Protein AF-A0A1E8Q0Q5-F1 (afdb_monomer_lite)

Sequence (67 aa):
MGGVPLLVLLLLAALIYRRKGPHPATYQLSEPWTHEPILWASPEPVDHGHGGHGAHLTVGGGASGRW

pLDDT: mean 86.82, std 13.73, range [53.5, 97.88]

Organism: NCBI:txid1552759

InterPro domains:
  IPR060829 Aa3-type cytochrome oxidase subunit CtaJ [NF050118] (2-67)

Foldseek 3Di:
DPVVVVVVVVVVCCVPVVDDDPDDDDDDPVDDDDDDDDDDDDPDDPPPDDDDDDPDPDDDDDDDDDD

Radius of gyration: 25.5 Å; chains: 1; bounding box: 37×38×64 Å

Structure (mmCIF, N/CA/C/O backbone):
data_AF-A0A1E8Q0Q5-F1
#
_entry.id   AF-A0A1E8Q0Q5-F1
#
loop_
_atom_site.group_PDB
_atom_site.id
_atom_site.type_symbol
_atom_site.label_atom_id
_atom_site.label_alt_id
_atom_si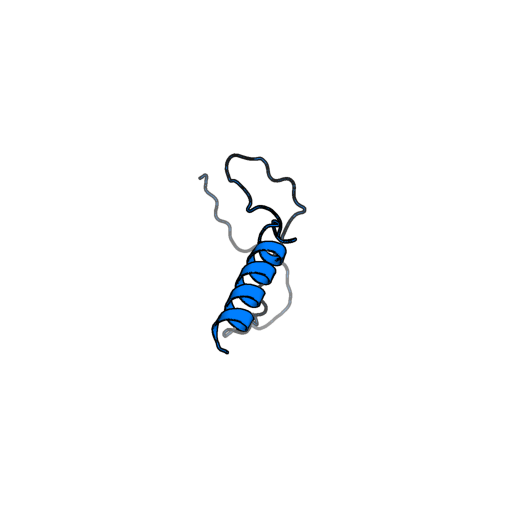te.label_comp_id
_atom_site.label_asym_id
_atom_site.label_entity_id
_atom_site.label_seq_id
_atom_site.pdbx_PDB_ins_code
_atom_site.Cartn_x
_atom_site.Cartn_y
_atom_site.Cartn_z
_atom_site.occupancy
_atom_site.B_iso_or_equiv
_atom_site.auth_seq_id
_atom_site.auth_comp_id
_atom_site.auth_asym_id
_atom_site.auth_atom_id
_atom_site.pdbx_PDB_model_num
ATOM 1 N N . MET A 1 1 ? 24.265 12.963 -36.535 1.00 60.12 1 MET A N 1
ATOM 2 C CA . MET A 1 1 ? 23.785 11.596 -36.223 1.00 60.12 1 MET A CA 1
ATOM 3 C C . MET A 1 1 ? 23.239 11.403 -34.795 1.00 60.12 1 MET A C 1
ATOM 5 O O . MET A 1 1 ? 22.619 10.379 -34.563 1.00 60.12 1 MET A O 1
ATOM 9 N N . GLY A 1 2 ? 23.383 12.347 -33.847 1.00 74.00 2 GLY A N 1
ATOM 10 C CA . GLY A 1 2 ? 22.929 12.148 -32.451 1.00 74.00 2 GLY A CA 1
ATOM 11 C C . GLY A 1 2 ? 21.471 12.519 -32.114 1.00 74.00 2 GLY A C 1
ATOM 12 O O . GLY A 1 2 ? 20.983 12.137 -31.059 1.00 74.00 2 GLY A O 1
ATOM 13 N N . GLY A 1 3 ? 20.758 13.247 -32.982 1.00 85.50 3 GLY A N 1
ATOM 14 C CA . GLY A 1 3 ? 19.401 13.732 -32.674 1.00 85.50 3 GLY A CA 1
ATOM 15 C C . GLY A 1 3 ? 18.294 12.686 -32.845 1.00 85.50 3 GLY A C 1
ATOM 16 O O . GLY A 1 3 ? 17.339 12.669 -32.076 1.00 85.50 3 GLY A O 1
ATOM 17 N N . VAL A 1 4 ? 18.435 11.784 -33.822 1.00 93.25 4 VAL A N 1
ATOM 18 C CA . VAL A 1 4 ? 17.418 10.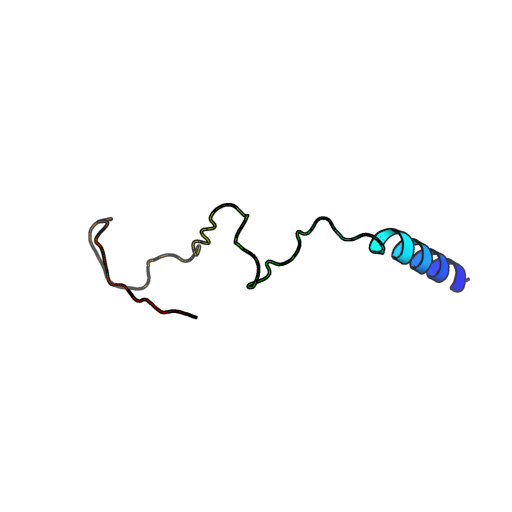760 -34.118 1.00 93.25 4 VAL A CA 1
ATOM 19 C C . VAL A 1 4 ? 17.248 9.768 -32.959 1.00 93.25 4 VAL A C 1
ATOM 21 O O . VAL A 1 4 ? 16.106 9.556 -32.558 1.00 93.25 4 VAL A O 1
ATOM 24 N N . PRO A 1 5 ? 18.319 9.221 -32.342 1.00 95.00 5 PRO A N 1
ATOM 25 C CA . PRO A 1 5 ? 18.165 8.348 -31.176 1.00 95.00 5 PRO A CA 1
ATOM 26 C C . PRO A 1 5 ? 17.438 9.021 -30.004 1.00 95.00 5 PRO A C 1
ATOM 28 O O . PRO A 1 5 ? 16.564 8.410 -29.393 1.00 95.00 5 PRO A O 1
ATOM 31 N N . LEU A 1 6 ? 17.744 10.294 -29.724 1.00 96.00 6 LEU A N 1
ATOM 32 C CA . LEU A 1 6 ? 17.083 11.058 -28.660 1.00 96.00 6 LEU A CA 1
ATOM 33 C C . LEU A 1 6 ? 15.603 11.298 -28.962 1.00 96.00 6 LEU A C 1
ATOM 35 O O . LEU A 1 6 ? 14.762 11.154 -28.078 1.00 96.00 6 LEU A O 1
ATOM 39 N N . LEU A 1 7 ? 15.270 11.619 -30.210 1.00 96.19 7 LEU A N 1
ATOM 40 C CA . LEU A 1 7 ? 13.888 11.850 -30.616 1.00 96.19 7 LEU A CA 1
ATOM 41 C C . LEU A 1 7 ? 13.051 10.567 -30.505 1.00 96.19 7 LEU A C 1
ATOM 43 O O . LEU A 1 7 ? 11.936 10.607 -29.988 1.00 96.19 7 LEU A O 1
ATOM 47 N N . VAL A 1 8 ? 13.607 9.418 -30.901 1.00 96.12 8 VAL A N 1
ATOM 48 C CA . VAL A 1 8 ? 12.946 8.114 -30.726 1.00 96.12 8 VAL A CA 1
ATOM 49 C C . VAL A 1 8 ? 12.767 7.778 -29.245 1.00 96.12 8 VAL A C 1
ATOM 51 O O . VAL A 1 8 ? 11.676 7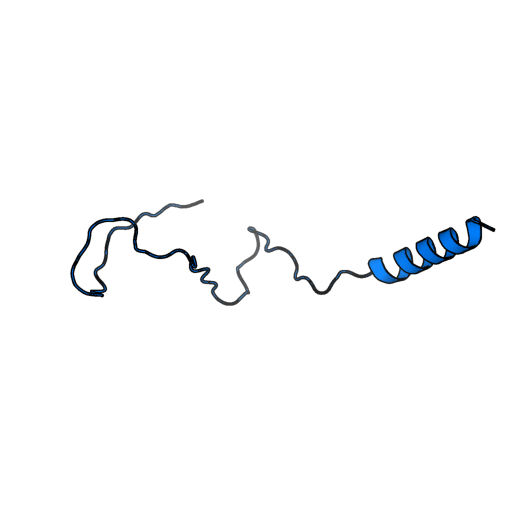.368 -28.853 1.00 96.12 8 VAL A O 1
ATOM 54 N N . LEU A 1 9 ? 13.786 7.997 -28.406 1.00 96.31 9 LEU A N 1
ATOM 55 C CA . LEU A 1 9 ? 13.691 7.765 -26.962 1.00 96.31 9 LEU A CA 1
ATOM 56 C C . LEU A 1 9 ? 12.552 8.576 -26.335 1.00 96.31 9 LEU A C 1
ATOM 58 O O . LEU A 1 9 ? 11.742 8.024 -25.593 1.00 96.31 9 LEU A O 1
ATOM 62 N N . LEU A 1 10 ? 12.472 9.871 -26.650 1.00 96.69 10 LEU A N 1
ATOM 63 C CA . LEU A 1 10 ? 11.443 10.758 -26.108 1.00 96.69 10 LEU A CA 1
ATOM 64 C C . LEU A 1 10 ? 10.039 10.342 -26.556 1.00 96.69 10 LEU A C 1
ATOM 66 O O . LEU A 1 10 ? 9.121 10.319 -25.736 1.00 96.69 10 LEU A O 1
ATOM 70 N N . LEU A 1 11 ? 9.874 9.963 -27.826 1.00 97.00 11 LEU A N 1
ATOM 71 C CA . LEU A 1 11 ? 8.596 9.465 -28.335 1.00 97.00 11 LEU A CA 1
ATOM 72 C C . LEU A 1 11 ? 8.177 8.169 -27.636 1.00 97.00 11 LEU A C 1
ATOM 74 O O . LEU A 1 11 ? 7.036 8.055 -27.191 1.00 97.00 11 LEU A O 1
ATOM 78 N N . LEU A 1 12 ? 9.090 7.208 -27.495 1.00 96.81 12 LEU A N 1
ATOM 79 C CA . LEU A 1 12 ? 8.793 5.948 -26.817 1.00 96.81 12 LEU A CA 1
ATOM 80 C C . LEU A 1 12 ? 8.485 6.165 -25.336 1.00 96.81 12 LEU A C 1
ATOM 82 O O . LEU A 1 12 ? 7.499 5.625 -24.843 1.00 96.81 12 LEU A O 1
ATOM 86 N N . ALA A 1 13 ? 9.261 6.995 -24.640 1.00 96.19 13 ALA A N 1
ATOM 87 C CA . ALA A 1 13 ? 9.006 7.324 -23.243 1.00 96.19 13 ALA A CA 1
ATOM 88 C C . ALA A 1 13 ? 7.626 7.976 -23.067 1.00 96.19 13 ALA A C 1
ATOM 90 O O . ALA A 1 13 ? 6.847 7.550 -22.213 1.00 96.19 13 ALA A O 1
ATOM 91 N N . ALA A 1 14 ? 7.279 8.944 -23.918 1.00 96.31 14 ALA A N 1
ATOM 92 C CA . ALA A 1 14 ? 5.965 9.571 -23.887 1.00 96.31 14 ALA A CA 1
ATOM 93 C C . ALA A 1 14 ? 4.837 8.560 -24.144 1.00 96.31 14 ALA A C 1
ATOM 95 O O . ALA A 1 14 ? 3.809 8.616 -23.480 1.00 96.31 14 ALA A O 1
ATOM 96 N N . LEU A 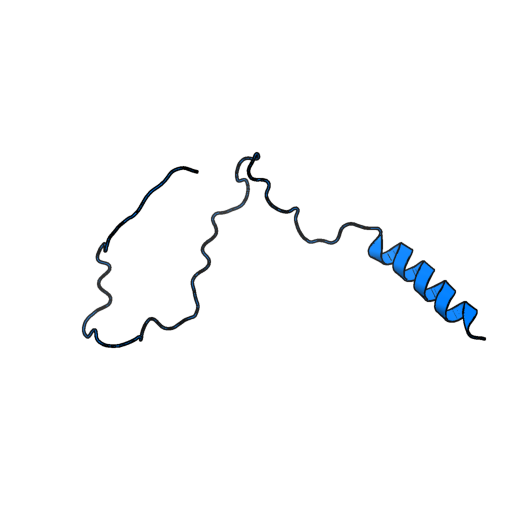1 15 ? 5.007 7.616 -25.072 1.00 95.62 15 LEU A N 1
ATOM 97 C CA . LEU A 1 15 ? 3.979 6.612 -25.365 1.00 95.62 15 LEU A CA 1
ATOM 98 C C . LEU A 1 15 ? 3.841 5.559 -24.255 1.00 95.62 15 LEU A C 1
ATOM 100 O O . LEU A 1 15 ? 2.717 5.182 -23.915 1.00 95.62 15 LEU A O 1
ATOM 104 N N . ILE A 1 16 ? 4.957 5.104 -23.684 1.00 94.75 16 ILE A N 1
ATOM 105 C CA . ILE A 1 16 ? 4.998 4.033 -22.680 1.00 94.75 16 ILE A CA 1
ATOM 106 C C . ILE A 1 16 ? 4.537 4.548 -21.311 1.00 94.75 16 ILE A C 1
ATOM 108 O O . ILE A 1 16 ? 3.675 3.933 -20.684 1.00 94.75 16 ILE A O 1
ATOM 112 N N . TYR A 1 17 ? 5.051 5.694 -20.860 1.00 94.44 17 TYR A N 1
ATOM 113 C CA . TYR A 1 17 ? 4.827 6.191 -19.496 1.00 94.44 17 TYR A CA 1
ATOM 114 C C . TYR A 1 17 ? 3.588 7.086 -19.340 1.00 94.44 17 TYR A C 1
ATOM 116 O O . TYR A 1 17 ? 3.297 7.538 -18.236 1.00 94.44 17 TYR A O 1
ATOM 124 N N . ARG A 1 18 ? 2.811 7.335 -20.406 1.00 92.62 18 ARG A N 1
ATOM 125 C CA . ARG A 1 18 ? 1.575 8.143 -20.313 1.00 92.62 18 ARG A CA 1
ATOM 126 C C . ARG A 1 18 ? 0.466 7.469 -19.508 1.00 92.62 18 ARG A C 1
ATOM 128 O O . ARG A 1 18 ? -0.446 8.140 -19.032 1.00 92.62 18 ARG A O 1
ATOM 135 N N . ARG A 1 19 ? 0.467 6.140 -19.431 1.00 88.69 19 ARG A N 1
ATOM 136 C CA . ARG A 1 19 ? -0.602 5.385 -18.770 1.00 88.69 19 ARG A CA 1
ATOM 137 C C . ARG A 1 19 ? -0.256 5.178 -17.302 1.00 88.69 19 ARG A C 1
ATOM 139 O O . ARG A 1 19 ? 0.895 4.914 -16.968 1.00 88.69 19 ARG A O 1
ATOM 146 N N . LYS A 1 20 ? -1.270 5.247 -16.435 1.00 89.00 20 LYS A N 1
ATOM 147 C CA . LYS A 1 20 ? -1.125 4.817 -15.042 1.00 89.00 20 LYS A CA 1
ATOM 148 C C . LYS A 1 20 ? -0.707 3.343 -15.040 1.00 89.00 20 LYS A C 1
ATOM 150 O O . LYS A 1 20 ? -1.303 2.536 -15.751 1.00 89.00 20 LYS A O 1
ATOM 155 N N . GLY A 1 21 ? 0.339 3.023 -14.282 1.00 89.62 21 GLY A N 1
ATOM 156 C CA . GLY A 1 21 ? 0.808 1.650 -14.130 1.00 89.62 21 GLY A CA 1
ATOM 157 C C . GLY A 1 21 ? -0.222 0.759 -13.422 1.00 89.62 21 GLY A C 1
ATOM 158 O O . GLY A 1 21 ? -1.205 1.262 -12.877 1.00 89.62 21 GLY A O 1
ATOM 159 N N . PRO A 1 22 ? 0.014 -0.561 -13.380 1.00 95.00 22 PRO A N 1
ATOM 160 C CA . PRO A 1 22 ? -0.890 -1.521 -12.744 1.00 95.00 22 PRO A CA 1
ATOM 161 C C . PRO A 1 22 ? -0.924 -1.413 -11.211 1.00 95.00 22 PRO A C 1
ATOM 163 O O . PRO A 1 22 ? -1.711 -2.100 -10.570 1.00 95.00 22 PRO A O 1
ATOM 166 N N . HIS A 1 23 ? -0.063 -0.581 -10.614 1.00 94.69 23 HIS A N 1
ATOM 167 C CA . HIS A 1 23 ? -0.044 -0.381 -9.173 1.00 94.69 23 HIS A CA 1
ATOM 168 C C . HIS A 1 23 ? -1.375 0.236 -8.703 1.00 94.69 23 HIS A C 1
ATOM 170 O O . HIS A 1 23 ? -1.834 1.221 -9.304 1.00 94.69 23 HIS A O 1
ATOM 176 N N . PRO A 1 24 ? -2.004 -0.323 -7.651 1.00 93.38 24 PRO A N 1
ATOM 177 C CA . PRO A 1 24 ? -3.261 0.193 -7.128 1.00 93.38 24 PRO A CA 1
ATOM 178 C C . PRO A 1 24 ? -3.112 1.636 -6.635 1.00 93.38 24 PRO A C 1
ATOM 180 O O . PRO A 1 24 ? -2.013 2.149 -6.429 1.00 93.38 24 PRO A O 1
ATOM 183 N N . ALA A 1 25 ? -4.240 2.328 -6.478 1.00 94.62 25 ALA A N 1
ATOM 184 C CA . ALA A 1 25 ? -4.223 3.633 -5.830 1.00 94.62 25 ALA A CA 1
ATOM 185 C C . ALA A 1 25 ? -3.830 3.485 -4.351 1.00 94.62 25 ALA A C 1
ATOM 187 O O . ALA A 1 25 ? -4.217 2.516 -3.700 1.00 94.62 25 ALA A O 1
ATOM 188 N N . THR A 1 26 ? -3.083 4.459 -3.830 1.00 96.44 26 THR A N 1
ATOM 189 C CA . THR A 1 26 ? -2.796 4.559 -2.397 1.00 96.44 26 THR A CA 1
ATOM 190 C C . THR A 1 26 ? -4.098 4.706 -1.614 1.00 96.44 26 THR A C 1
ATOM 192 O O . THR A 1 26 ? -4.983 5.454 -2.030 1.00 96.44 26 THR A O 1
ATOM 195 N N . TYR A 1 27 ? -4.201 4.008 -0.482 1.00 96.25 27 TYR A N 1
ATOM 196 C CA . TYR A 1 27 ? -5.343 4.128 0.420 1.00 96.25 27 TYR A CA 1
ATOM 197 C C . TYR A 1 27 ? -5.458 5.546 0.992 1.00 96.25 27 TYR A C 1
ATOM 199 O O . TYR A 1 27 ? -4.465 6.117 1.447 1.00 96.25 27 TYR A O 1
ATOM 207 N N . GLN A 1 28 ? -6.677 6.084 0.998 1.00 97.81 28 GLN A N 1
ATOM 208 C CA . GLN A 1 28 ? -6.991 7.396 1.552 1.00 97.81 28 GLN A CA 1
ATOM 209 C C . GLN A 1 28 ? -7.658 7.244 2.918 1.00 97.81 28 GLN A C 1
ATOM 211 O O . GLN A 1 28 ? -8.680 6.580 3.037 1.00 97.81 28 GLN A O 1
ATOM 216 N N . LEU A 1 29 ? -7.122 7.908 3.948 1.00 96.12 29 LEU A N 1
ATOM 217 C CA . LEU A 1 29 ? -7.622 7.789 5.329 1.00 96.12 29 LEU A CA 1
ATOM 218 C C . LEU A 1 29 ? -9.071 8.269 5.515 1.00 96.12 29 LEU A C 1
ATOM 220 O O . LEU A 1 29 ? -9.737 7.845 6.453 1.00 96.12 29 LEU A O 1
ATOM 224 N N . SER A 1 30 ? -9.548 9.163 4.648 1.00 96.88 30 SER A N 1
ATOM 225 C CA . SER A 1 30 ? -10.933 9.648 4.651 1.00 96.88 30 SER A CA 1
ATOM 226 C C . SER A 1 30 ? -11.931 8.653 4.052 1.00 96.88 30 SER A C 1
ATOM 228 O O . SER A 1 30 ? -13.136 8.852 4.187 1.00 96.88 30 SER A O 1
ATOM 230 N N . GLU A 1 31 ? -11.451 7.631 3.342 1.00 97.31 31 GLU A N 1
ATOM 231 C CA . GLU A 1 31 ? -12.274 6.605 2.707 1.00 97.31 31 GLU A CA 1
ATOM 232 C C . GLU A 1 31 ? -12.354 5.353 3.592 1.00 97.31 31 GLU A C 1
ATOM 234 O O . GLU A 1 31 ? -11.432 5.077 4.359 1.00 97.31 31 GLU A O 1
ATOM 239 N N . PRO A 1 32 ? -13.442 4.567 3.516 1.00 97.69 32 PRO A N 1
ATOM 240 C CA . PRO A 1 32 ? -13.522 3.301 4.233 1.00 97.69 32 PRO A CA 1
ATOM 241 C C . PRO A 1 32 ? -12.547 2.263 3.656 1.00 97.69 32 PRO A C 1
ATOM 243 O O . PRO A 1 32 ? -12.284 2.224 2.453 1.00 97.69 32 PRO A O 1
ATOM 246 N N . TRP A 1 33 ? -12.059 1.361 4.510 1.00 96.88 33 TRP A N 1
ATOM 247 C CA . TRP A 1 33 ? -11.224 0.237 4.089 1.00 96.88 33 TRP A CA 1
ATOM 248 C C . TRP A 1 33 ? -12.037 -0.780 3.275 1.00 96.88 33 TRP A C 1
ATOM 250 O O . TRP A 1 33 ? -12.993 -1.367 3.780 1.00 96.88 33 TRP A O 1
ATOM 260 N N . THR A 1 34 ? -11.651 -0.994 2.015 1.00 97.19 34 THR A N 1
ATOM 261 C CA . THR A 1 34 ? -12.348 -1.889 1.066 1.00 97.19 34 THR A CA 1
ATOM 262 C C . THR A 1 34 ? -11.541 -3.126 0.676 1.00 97.19 34 THR A C 1
ATOM 264 O O . THR A 1 34 ? -12.050 -3.996 -0.027 1.00 97.19 34 THR A O 1
ATOM 267 N N . HIS A 1 35 ? -10.288 -3.217 1.117 1.00 96.56 35 HIS A N 1
ATOM 268 C CA . HIS A 1 35 ? -9.405 -4.337 0.814 1.00 96.56 35 HIS A CA 1
ATOM 269 C C . HIS A 1 35 ? -9.577 -5.472 1.839 1.00 96.56 35 HIS A C 1
ATOM 271 O O . HIS A 1 35 ? -10.117 -5.287 2.929 1.00 96.56 35 HIS A O 1
ATOM 277 N N . GLU A 1 36 ? -9.093 -6.666 1.514 1.00 97.88 36 GLU A N 1
ATOM 278 C CA . GLU A 1 36 ? -9.040 -7.782 2.462 1.00 97.88 36 GLU A CA 1
ATOM 279 C C . GLU A 1 36 ? -8.124 -7.469 3.666 1.00 97.88 36 GLU A C 1
ATOM 281 O O . GLU A 1 36 ? -7.215 -6.637 3.536 1.00 97.88 36 GLU A O 1
ATOM 286 N N . PRO A 1 37 ? -8.338 -8.104 4.838 1.00 97.31 37 PRO A N 1
ATOM 287 C CA . PRO A 1 37 ? -7.468 -7.948 6.002 1.00 97.31 37 PRO A CA 1
ATOM 288 C C . PRO A 1 37 ? -6.009 -8.294 5.689 1.00 97.31 37 PRO A C 1
ATOM 290 O O . PRO A 1 37 ? -5.726 -9.268 4.996 1.00 97.31 37 PRO A O 1
ATOM 293 N N . ILE A 1 38 ? -5.077 -7.514 6.240 1.00 96.44 38 ILE A N 1
ATOM 294 C CA . ILE A 1 38 ? -3.642 -7.672 5.992 1.00 96.44 38 ILE A CA 1
ATOM 295 C C . ILE A 1 38 ? -2.914 -7.939 7.312 1.00 96.44 38 ILE A C 1
ATO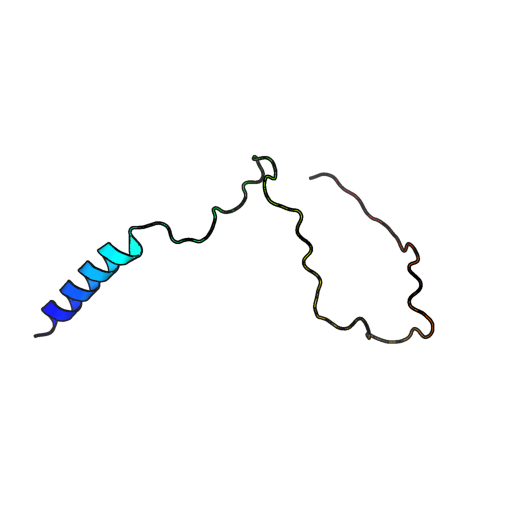M 297 O O . ILE A 1 38 ? -3.061 -7.183 8.270 1.00 96.44 38 ILE A O 1
ATOM 301 N N . LEU A 1 39 ? -2.091 -8.990 7.336 1.00 96.00 39 LEU A N 1
ATOM 302 C CA . LEU A 1 39 ? -1.140 -9.286 8.407 1.00 96.00 39 LEU A CA 1
ATOM 303 C C . LEU A 1 39 ? 0.272 -9.345 7.815 1.00 96.00 39 LEU A C 1
ATOM 305 O O . LEU A 1 39 ? 0.583 -10.237 7.029 1.00 96.00 39 LEU A O 1
ATOM 309 N N . TRP A 1 40 ? 1.135 -8.414 8.214 1.00 95.00 40 TRP A N 1
ATOM 310 C CA . TRP A 1 40 ? 2.553 -8.428 7.855 1.00 95.00 40 TRP A CA 1
ATOM 311 C C . TRP A 1 40 ? 3.374 -8.936 9.036 1.00 95.00 40 TRP A C 1
ATOM 313 O O . TRP A 1 40 ? 3.786 -8.166 9.901 1.00 95.00 40 TRP A O 1
ATOM 323 N N . ALA A 1 41 ? 3.570 -10.253 9.094 1.00 91.81 41 ALA A N 1
ATOM 324 C CA . ALA A 1 41 ? 4.426 -10.868 10.101 1.00 91.81 41 ALA A CA 1
ATOM 325 C C . ALA A 1 41 ? 5.904 -10.573 9.800 1.00 91.81 41 ALA A C 1
ATOM 327 O O . ALA A 1 41 ? 6.343 -10.678 8.653 1.00 91.81 41 ALA A O 1
ATOM 328 N N . SER A 1 42 ? 6.672 -10.222 10.835 1.00 88.56 42 SER A N 1
ATOM 329 C CA . SER A 1 42 ? 8.127 -10.104 10.709 1.00 88.56 42 SER A CA 1
ATOM 330 C C . SER A 1 42 ? 8.745 -11.489 10.470 1.00 88.56 42 SER A C 1
ATOM 332 O O . SER A 1 42 ? 8.333 -12.444 11.131 1.00 88.56 42 SER A O 1
ATOM 334 N N . PRO A 1 43 ? 9.734 -11.622 9.566 1.00 87.75 43 PRO A N 1
ATOM 335 C CA . PRO A 1 43 ? 10.488 -12.863 9.395 1.00 87.75 43 PRO A CA 1
ATOM 336 C C . PRO A 1 43 ? 11.566 -13.065 10.475 1.00 87.75 43 PRO A C 1
ATOM 338 O O . PRO A 1 43 ? 12.246 -14.088 10.474 1.00 87.75 43 PRO A O 1
ATOM 341 N N . GLU A 1 44 ? 11.775 -12.080 11.350 1.00 85.69 44 GLU A N 1
ATOM 342 C CA . GLU A 1 44 ? 12.795 -12.118 12.394 1.00 85.69 44 GLU A CA 1
ATOM 343 C C . GLU A 1 44 ? 12.527 -13.243 13.412 1.00 85.69 44 GLU A C 1
ATOM 345 O O . GLU A 1 44 ? 11.385 -13.413 13.855 1.00 85.69 44 GLU A O 1
ATOM 350 N N . PRO A 1 45 ? 13.554 -14.025 13.801 1.00 76.12 45 PRO A N 1
ATOM 351 C CA . PRO A 1 45 ? 13.380 -15.074 14.790 1.00 76.12 45 PRO A CA 1
ATOM 352 C C . PRO A 1 45 ? 13.073 -14.482 16.169 1.00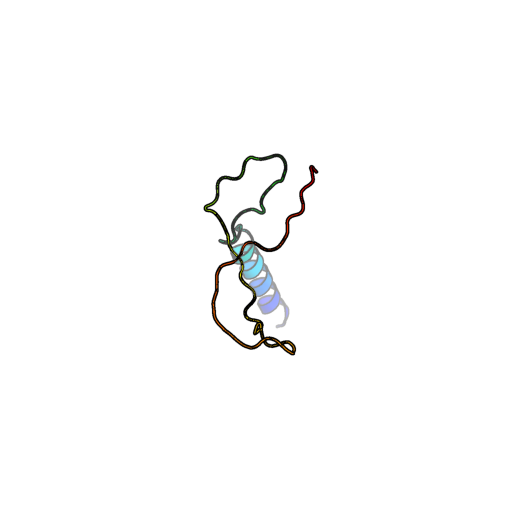 76.12 45 PRO A C 1
ATOM 354 O O . PRO A 1 45 ? 13.664 -13.497 16.605 1.00 76.12 45 PRO A O 1
ATOM 357 N N . VAL A 1 46 ? 12.190 -15.159 16.901 1.00 70.06 46 VAL A N 1
ATOM 358 C CA . VAL A 1 46 ? 11.815 -14.816 18.285 1.00 70.06 46 VAL A CA 1
ATOM 359 C C . VAL A 1 46 ? 12.990 -14.990 19.266 1.00 70.06 46 VAL A C 1
ATOM 361 O O . VAL A 1 46 ? 12.918 -14.538 20.404 1.00 70.06 46 VAL A O 1
ATOM 364 N N . ASP A 1 47 ? 14.085 -15.626 18.837 1.00 63.75 47 ASP A N 1
ATOM 365 C CA . ASP A 1 47 ? 15.192 -16.057 19.692 1.00 63.75 47 ASP A CA 1
ATOM 366 C C . ASP A 1 47 ? 16.157 -14.910 20.036 1.00 63.75 47 ASP A C 1
ATOM 368 O O . ASP A 1 47 ? 17.304 -14.848 19.599 1.00 63.75 47 ASP A O 1
ATOM 372 N N . HIS A 1 48 ? 15.660 -13.973 20.837 1.00 60.47 48 HIS A N 1
ATOM 373 C CA . HIS A 1 48 ? 16.448 -12.959 21.522 1.00 60.47 48 HIS A CA 1
ATOM 374 C C . HIS A 1 48 ? 16.464 -13.265 23.026 1.00 60.47 48 HIS A C 1
ATOM 376 O O . HIS A 1 48 ? 15.863 -12.550 23.816 1.00 60.47 48 HIS A O 1
ATOM 382 N N . GLY A 1 49 ? 17.165 -14.335 23.420 1.00 55.41 49 GLY A N 1
ATOM 383 C CA . GLY A 1 49 ? 17.695 -14.514 24.780 1.00 55.41 49 GLY A CA 1
ATOM 384 C C . GLY A 1 49 ? 16.691 -14.847 25.901 1.00 55.41 49 GLY A C 1
ATOM 385 O O . GLY A 1 49 ? 15.930 -14.006 26.358 1.00 55.41 49 GLY A O 1
ATOM 386 N N . HIS A 1 50 ? 16.837 -16.063 26.443 1.00 57.62 50 HIS A N 1
ATOM 387 C CA . HIS A 1 50 ? 16.265 -16.595 27.696 1.00 57.62 50 HIS A CA 1
ATOM 388 C C . HIS A 1 50 ? 14.742 -16.833 27.755 1.00 57.62 50 HIS A C 1
ATOM 390 O O . HIS A 1 50 ? 13.984 -16.023 28.278 1.00 57.62 50 HIS A O 1
ATOM 396 N N . GLY A 1 51 ? 14.308 -18.046 27.386 1.00 53.50 51 GLY A N 1
ATOM 397 C CA . GLY A 1 51 ? 12.966 -18.536 27.721 1.00 53.50 51 GLY A CA 1
ATOM 398 C C . GLY A 1 51 ? 12.713 -19.976 27.278 1.00 53.50 51 GLY A C 1
ATOM 399 O O . GLY A 1 51 ? 12.170 -20.209 26.206 1.00 53.50 51 GLY A O 1
ATOM 400 N N . GLY A 1 52 ? 13.116 -20.954 28.091 1.00 57.50 52 GLY A N 1
ATOM 401 C CA . GLY A 1 52 ? 12.719 -22.348 27.899 1.00 57.50 52 GLY A CA 1
ATOM 402 C C . GLY A 1 52 ? 11.217 -22.574 28.123 1.00 57.50 52 GLY A C 1
ATOM 403 O O . GLY A 1 52 ? 10.591 -21.877 28.915 1.00 57.50 52 GLY A O 1
ATOM 404 N N . HIS A 1 53 ? 10.716 -23.632 27.473 1.00 58.59 53 HIS A N 1
ATOM 405 C CA . HIS A 1 53 ? 9.407 -24.293 27.615 1.00 58.59 53 HIS A CA 1
ATOM 406 C C . HIS A 1 53 ? 8.199 -23.721 26.846 1.00 58.59 53 HIS A C 1
ATOM 408 O O . HIS A 1 53 ? 7.480 -22.863 27.334 1.00 58.59 53 HIS A O 1
ATOM 414 N N . GLY A 1 54 ? 7.879 -24.388 25.727 1.00 55.56 54 GLY A N 1
ATOM 415 C CA . GLY A 1 54 ? 6.505 -24.610 25.259 1.00 55.56 54 GLY A CA 1
ATOM 416 C C . GLY A 1 54 ? 5.858 -23.456 24.495 1.00 55.56 54 GLY A C 1
ATOM 417 O O . GLY A 1 54 ? 5.713 -22.353 25.003 1.00 55.56 54 GLY A O 1
ATOM 418 N N . ALA A 1 55 ? 5.373 -23.747 23.284 1.00 62.34 55 ALA A N 1
ATOM 419 C CA . ALA A 1 55 ? 4.501 -22.874 22.498 1.00 62.34 55 ALA A CA 1
ATOM 420 C C . ALA A 1 55 ? 3.110 -22.745 23.154 1.00 62.34 55 ALA A C 1
ATOM 422 O O . ALA A 1 55 ? 2.103 -23.206 22.619 1.00 62.34 55 ALA A O 1
ATOM 423 N N . HIS A 1 56 ? 3.047 -22.182 24.358 1.00 65.25 56 HIS A N 1
ATOM 424 C CA . HIS A 1 56 ? 1.788 -21.900 25.020 1.00 65.25 56 HIS A CA 1
ATOM 425 C C . HIS A 1 56 ? 1.256 -20.565 24.494 1.00 65.25 56 HIS A C 1
ATOM 427 O O . HIS A 1 56 ? 1.882 -19.523 24.673 1.00 65.25 56 HIS A O 1
ATOM 433 N N . LEU A 1 57 ? 0.088 -20.588 23.848 1.00 74.75 57 LEU A N 1
ATOM 434 C CA . LEU A 1 57 ? -0.634 -19.378 23.459 1.00 74.75 57 LEU A CA 1
ATOM 435 C C . LEU A 1 57 ? -1.274 -18.767 24.712 1.00 74.75 57 LEU A C 1
ATOM 437 O O . LEU A 1 57 ? -2.446 -18.996 25.007 1.00 74.75 57 LEU A O 1
ATOM 441 N N . THR A 1 58 ? -0.485 -18.050 25.506 1.00 83.62 58 THR A N 1
ATOM 442 C CA . THR A 1 58 ? -0.997 -17.196 26.582 1.00 83.62 58 THR A CA 1
ATOM 443 C C . THR A 1 58 ? -1.281 -15.791 26.059 1.00 83.62 58 THR A C 1
ATOM 445 O O . THR A 1 58 ? -0.612 -15.288 25.158 1.00 83.62 58 THR A O 1
ATOM 448 N N . VAL A 1 59 ? -2.281 -15.130 26.642 1.00 85.38 59 VAL A N 1
ATOM 449 C CA . VAL A 1 59 ? -2.489 -13.694 26.430 1.00 85.38 59 VAL A CA 1
ATOM 450 C C . VAL A 1 59 ? -1.425 -12.937 27.229 1.00 85.38 59 VAL A C 1
ATOM 452 O O . VAL A 1 59 ? -1.271 -13.181 28.423 1.00 85.38 59 VAL A O 1
ATOM 455 N N . GLY A 1 60 ? -0.689 -12.042 26.566 1.00 86.56 60 GLY A N 1
ATOM 456 C CA . GLY A 1 60 ? 0.272 -11.132 27.197 1.00 86.56 60 GLY A CA 1
ATOM 457 C C . GLY A 1 60 ? -0.404 -9.870 27.750 1.00 86.56 60 GLY A C 1
ATOM 458 O O . GLY A 1 60 ? -1.229 -9.944 28.655 1.00 86.56 60 GLY A O 1
ATOM 459 N N . GLY A 1 61 ? -0.062 -8.701 27.196 1.00 91.25 61 GLY A N 1
ATOM 460 C CA . GLY A 1 61 ? -0.668 -7.399 27.526 1.00 91.25 61 GLY A CA 1
ATOM 461 C C . GLY A 1 61 ? -1.381 -6.744 26.334 1.00 91.25 61 GLY A C 1
ATOM 462 O O . GLY A 1 61 ? -1.378 -7.287 25.232 1.00 91.25 61 GLY A O 1
ATOM 463 N N . GLY A 1 62 ? -1.979 -5.564 26.538 1.00 94.31 62 GLY A N 1
ATOM 464 C CA . GLY A 1 62 ? -2.683 -4.820 25.487 1.00 94.31 62 GLY A CA 1
ATOM 465 C C . GLY A 1 62 ? -2.601 -3.301 25.659 1.00 94.31 62 GLY A C 1
ATOM 466 O O . GLY A 1 62 ? -2.501 -2.799 26.776 1.00 94.31 62 GLY A O 1
ATOM 467 N N . ALA A 1 63 ? -2.657 -2.576 24.541 1.00 94.75 63 ALA A N 1
ATOM 468 C CA . ALA A 1 63 ? -2.703 -1.116 24.482 1.00 94.75 63 ALA A CA 1
ATOM 469 C C . ALA A 1 63 ? -3.761 -0.670 23.458 1.00 94.75 63 ALA A C 1
ATOM 471 O O . ALA A 1 63 ? -4.011 -1.373 22.480 1.00 94.75 63 ALA A O 1
ATOM 472 N N . SER A 1 64 ? -4.396 0.487 23.674 1.00 96.12 64 SER A N 1
ATOM 473 C CA . SER A 1 64 ? -5.399 1.039 22.752 1.00 96.12 64 SER A CA 1
ATOM 474 C C . SER A 1 64 ? -5.368 2.568 22.729 1.00 96.12 64 SER A C 1
ATOM 476 O O . SER A 1 64 ? -4.937 3.201 23.692 1.00 96.12 64 SER A O 1
ATOM 478 N N . GLY A 1 65 ? -5.829 3.153 21.624 1.00 95.44 65 GLY A N 1
ATOM 479 C CA . GLY A 1 65 ? -5.916 4.594 21.412 1.00 95.44 65 GLY A CA 1
ATOM 480 C C . GLY A 1 65 ? -6.875 4.918 20.267 1.00 95.44 65 GLY A C 1
ATOM 481 O O . GLY A 1 65 ? -7.292 4.026 19.528 1.00 95.44 65 GLY A O 1
ATOM 482 N N . ARG A 1 66 ? -7.245 6.192 20.139 1.00 93.69 66 ARG A N 1
ATOM 483 C CA . ARG A 1 66 ? -8.011 6.720 19.003 1.00 93.69 66 ARG A CA 1
ATOM 484 C C . ARG A 1 66 ? -7.162 7.781 18.319 1.00 93.69 66 ARG A C 1
ATOM 486 O O . ARG A 1 66 ? -6.456 8.514 19.009 1.00 93.69 66 ARG A O 1
ATOM 493 N N . TRP A 1 67 ? -7.197 7.782 16.994 1.00 81.69 67 TRP A N 1
ATOM 494 C CA . TRP A 1 67 ? -6.568 8.807 16.168 1.00 81.69 67 TRP A CA 1
ATOM 495 C C . TRP A 1 67 ? -7.481 10.022 16.062 1.00 81.69 67 TRP A C 1
ATOM 497 O O . TRP A 1 67 ? -8.717 9.813 16.022 1.00 81.69 67 TRP A O 1
#

Secondary structure (DSSP, 8-state):
--HHHHHHHHHHHHHHHTSPPSSPPPPPTTSPP-SPP------S-S-SS---S--------------